Protein AF-A0A4Y2S847-F1 (afdb_monomer_lite)

Sequence (102 aa):
MLSRPTNLNEDVPCDIFAVSVDFQVRKSKDIRQEQLKDDELKKIIDCFENSSKDENFANWTSRGYLMDQGILYRYSPELETEEAQLVVPFQERERESVTTVP

pLDDT: mean 76.22, std 18.33, range [43.75, 95.0]

Radius of gyration: 18.53 Å; chains: 1; bounding box: 53×49×37 Å

Structure (mmCIF, N/CA/C/O backbone):
data_AF-A0A4Y2S847-F1
#
_entry.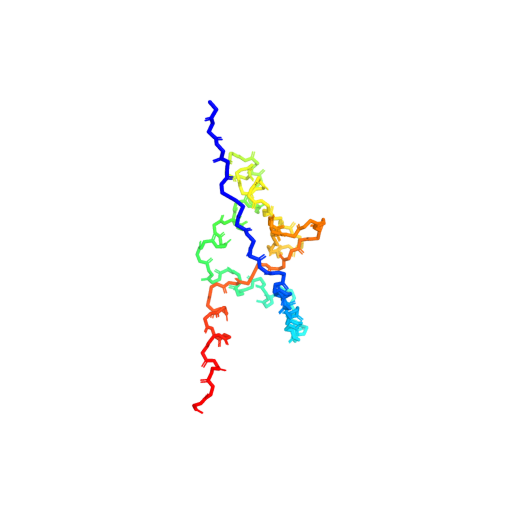id   AF-A0A4Y2S847-F1
#
loop_
_atom_site.group_PDB
_atom_site.id
_atom_site.type_symbol
_atom_site.label_atom_id
_atom_site.label_alt_id
_atom_site.label_comp_id
_atom_site.label_asym_id
_atom_site.label_entity_id
_atom_site.label_seq_id
_atom_site.pdbx_PDB_ins_code
_atom_site.Cartn_x
_atom_site.Cartn_y
_atom_site.Cartn_z
_atom_site.occupancy
_atom_site.B_iso_or_equiv
_atom_site.auth_seq_id
_atom_site.auth_comp_id
_atom_site.auth_asym_id
_atom_site.auth_atom_id
_atom_site.pdbx_PDB_model_num
ATOM 1 N N . MET A 1 1 ? 37.233 -27.943 -10.399 1.00 48.19 1 MET A N 1
ATOM 2 C CA . MET A 1 1 ? 35.930 -28.638 -10.412 1.00 48.19 1 MET A CA 1
ATOM 3 C C . MET A 1 1 ? 35.446 -28.744 -8.981 1.00 48.19 1 MET A C 1
ATOM 5 O O . MET A 1 1 ? 36.141 -29.356 -8.184 1.00 48.19 1 MET A O 1
ATOM 9 N N . LEU A 1 2 ? 34.336 -28.089 -8.641 1.00 47.41 2 LEU A N 1
ATOM 10 C CA . LEU A 1 2 ? 33.723 -28.161 -7.314 1.00 47.41 2 LEU A CA 1
ATOM 11 C C . LEU A 1 2 ? 32.313 -28.723 -7.494 1.00 47.41 2 LEU A C 1
ATOM 13 O O . LEU A 1 2 ? 31.460 -28.092 -8.116 1.00 47.41 2 LEU A O 1
ATOM 17 N N . SER A 1 3 ? 32.124 -29.953 -7.033 1.00 62.56 3 SER A N 1
ATOM 18 C CA . SER A 1 3 ? 30.871 -30.701 -7.095 1.00 62.56 3 SER A CA 1
ATOM 19 C C . SER A 1 3 ? 29.856 -30.096 -6.122 1.00 62.56 3 SER A C 1
ATOM 21 O O . SER A 1 3 ? 30.199 -29.830 -4.970 1.00 62.56 3 SER A O 1
ATOM 23 N N . ARG A 1 4 ? 28.609 -29.886 -6.560 1.00 64.81 4 ARG A N 1
ATOM 24 C CA . ARG A 1 4 ? 27.503 -29.534 -5.654 1.00 64.81 4 ARG A CA 1
ATOM 25 C C . ARG A 1 4 ? 27.079 -30.781 -4.865 1.00 64.81 4 ARG A C 1
ATOM 27 O O . ARG A 1 4 ? 26.987 -31.844 -5.478 1.00 64.81 4 ARG A O 1
ATOM 34 N N . PRO A 1 5 ? 26.798 -30.684 -3.554 1.00 53.41 5 PRO A N 1
ATOM 35 C CA . PRO A 1 5 ? 26.158 -31.775 -2.838 1.00 53.41 5 PRO A CA 1
ATOM 36 C C . PRO A 1 5 ? 24.703 -31.903 -3.302 1.00 53.41 5 PRO A C 1
ATOM 38 O O . PRO A 1 5 ? 23.964 -30.919 -3.347 1.00 53.41 5 PRO A O 1
ATOM 41 N N . THR A 1 6 ? 24.305 -33.123 -3.657 1.00 52.09 6 THR A N 1
ATOM 42 C CA . THR A 1 6 ? 22.912 -33.496 -3.908 1.00 52.09 6 THR A CA 1
ATOM 43 C C . THR A 1 6 ? 22.170 -33.440 -2.579 1.00 52.09 6 THR A C 1
ATOM 45 O O . THR A 1 6 ? 22.241 -34.374 -1.784 1.00 52.09 6 THR A O 1
ATOM 48 N N . ASN A 1 7 ? 21.500 -32.325 -2.297 1.00 47.25 7 ASN A N 1
ATOM 49 C CA . ASN A 1 7 ? 20.525 -32.287 -1.221 1.00 47.25 7 ASN A CA 1
ATOM 50 C C . ASN A 1 7 ? 19.245 -32.938 -1.757 1.00 47.25 7 ASN A C 1
ATOM 52 O O . ASN A 1 7 ? 18.425 -32.306 -2.416 1.00 47.25 7 ASN A O 1
ATOM 56 N N . LEU A 1 8 ? 19.162 -34.250 -1.549 1.00 53.41 8 LEU A N 1
ATOM 57 C CA . LEU A 1 8 ? 17.941 -35.029 -1.663 1.00 53.41 8 LEU A CA 1
ATOM 58 C C . LEU A 1 8 ? 17.072 -34.666 -0.450 1.00 53.41 8 LEU A C 1
ATOM 60 O O . LEU A 1 8 ? 17.019 -35.419 0.515 1.00 53.41 8 LEU A O 1
ATOM 64 N N . ASN A 1 9 ? 16.486 -33.470 -0.451 1.00 56.03 9 ASN A N 1
ATOM 65 C CA . ASN A 1 9 ? 15.367 -33.205 0.437 1.00 56.03 9 ASN A CA 1
ATOM 66 C C . ASN A 1 9 ? 14.137 -33.758 -0.262 1.00 56.03 9 ASN A C 1
ATOM 68 O O . ASN A 1 9 ? 13.766 -33.336 -1.356 1.00 56.03 9 ASN A O 1
ATOM 72 N N . GLU A 1 10 ? 13.618 -34.798 0.367 1.00 50.12 10 GLU A N 1
ATOM 73 C CA . GLU A 1 10 ? 12.389 -35.486 0.048 1.00 50.12 10 GLU A CA 1
ATOM 74 C C . GLU A 1 10 ? 11.294 -34.456 -0.232 1.00 50.12 10 GLU A C 1
ATOM 76 O O . GLU A 1 10 ? 11.178 -33.448 0.468 1.00 50.12 10 GLU A O 1
ATOM 81 N N . ASP A 1 11 ? 10.549 -34.717 -1.303 1.00 55.12 11 ASP A N 1
ATOM 82 C CA . ASP A 1 11 ? 9.354 -34.005 -1.734 1.00 55.12 11 ASP A CA 1
ATOM 83 C C . ASP A 1 11 ? 8.317 -34.116 -0.606 1.00 55.12 11 ASP A C 1
ATOM 85 O O . ASP A 1 11 ? 7.462 -34.998 -0.587 1.00 55.12 11 ASP A O 1
ATOM 89 N N . VAL A 1 12 ? 8.477 -33.298 0.433 1.00 52.66 12 VAL A N 1
ATOM 90 C CA . VAL A 1 12 ? 7.401 -33.014 1.364 1.00 52.66 12 VAL A CA 1
ATOM 91 C C . VAL A 1 12 ? 6.501 -32.082 0.572 1.00 52.66 12 VAL A C 1
ATOM 93 O O . VAL A 1 12 ? 6.928 -30.956 0.291 1.00 52.66 12 VAL A O 1
ATOM 96 N N . PRO A 1 13 ? 5.286 -32.503 0.181 1.00 51.41 13 PRO A N 1
ATOM 97 C CA . PRO A 1 13 ? 4.305 -31.539 -0.249 1.00 51.41 13 PRO A CA 1
ATOM 98 C C . PRO A 1 13 ? 4.070 -30.676 0.986 1.00 51.41 13 PRO A C 1
ATOM 100 O O . PRO A 1 13 ? 3.415 -31.080 1.947 1.00 51.41 13 PRO A O 1
ATOM 103 N N . CYS A 1 14 ? 4.687 -29.498 1.013 1.00 48.84 14 CYS A N 1
ATOM 104 C CA . CYS A 1 14 ? 4.148 -28.411 1.794 1.00 48.84 14 CYS A CA 1
ATOM 105 C C . CYS A 1 14 ? 2.780 -28.177 1.169 1.00 48.84 14 CYS A C 1
ATOM 107 O O . CYS A 1 14 ? 2.661 -27.429 0.199 1.00 48.84 14 CYS A O 1
ATOM 109 N N . ASP A 1 15 ? 1.768 -28.875 1.687 1.00 51.81 15 ASP A N 1
ATOM 110 C CA . ASP A 1 15 ? 0.381 -28.473 1.581 1.00 51.81 15 ASP A CA 1
ATOM 111 C C . ASP A 1 15 ? 0.335 -27.095 2.235 1.00 51.81 15 ASP A C 1
ATOM 113 O O . ASP A 1 15 ? 0.066 -26.928 3.426 1.00 51.81 15 ASP A O 1
ATOM 117 N N . ILE 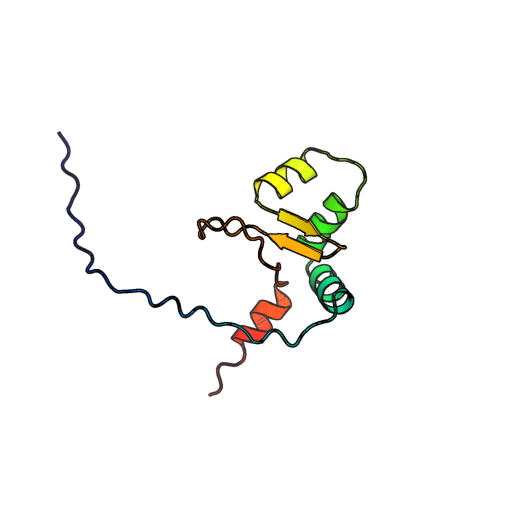A 1 16 ? 0.704 -26.082 1.450 1.00 59.00 16 ILE A N 1
ATOM 118 C CA . ILE A 1 16 ? 0.344 -24.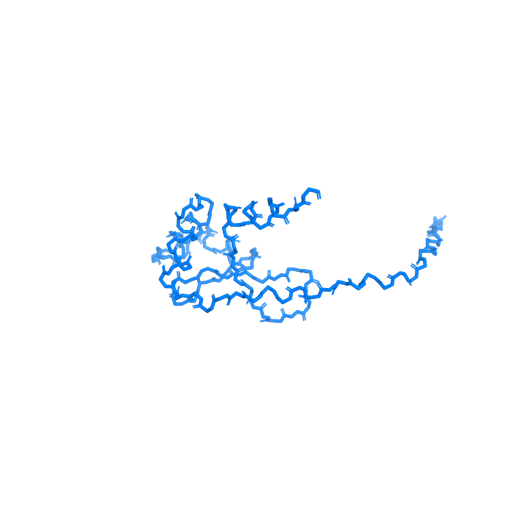704 1.693 1.00 59.00 16 ILE A CA 1
ATOM 119 C C . ILE A 1 16 ? -1.165 -24.753 1.548 1.00 59.00 16 ILE A C 1
ATOM 121 O O . ILE A 1 16 ? -1.715 -24.603 0.458 1.00 59.00 16 ILE A O 1
ATOM 125 N N . PHE A 1 17 ? -1.835 -25.081 2.651 1.00 45.31 17 PHE A N 1
ATOM 126 C CA . PHE A 1 17 ? -3.258 -24.900 2.769 1.00 45.31 17 PHE A CA 1
ATOM 127 C C . PHE A 1 17 ? -3.470 -23.437 2.420 1.00 45.31 17 PHE A C 1
ATOM 129 O O . PHE A 1 17 ? -3.060 -22.548 3.168 1.00 45.31 17 PHE A O 1
ATOM 136 N N . ALA A 1 18 ? -4.036 -23.190 1.241 1.00 51.16 18 ALA A N 1
ATOM 137 C CA . ALA A 1 18 ? -4.601 -21.906 0.907 1.00 51.16 18 ALA A CA 1
ATOM 138 C C . ALA A 1 18 ? -5.737 -21.707 1.909 1.00 51.16 18 ALA A C 1
ATOM 140 O O . ALA A 1 18 ? -6.880 -22.105 1.672 1.00 51.16 18 ALA A O 1
ATOM 141 N N . VAL A 1 19 ? -5.385 -21.193 3.091 1.00 43.75 19 VAL A N 1
ATOM 142 C CA . VAL A 1 19 ? -6.330 -20.770 4.107 1.00 43.75 19 VAL A CA 1
ATOM 143 C C . VAL A 1 19 ? -7.069 -19.627 3.446 1.00 43.75 19 VAL A C 1
ATOM 145 O O . VAL A 1 19 ? -6.606 -18.491 3.390 1.00 43.75 19 VAL A O 1
ATOM 148 N N . SER A 1 20 ? -8.199 -19.984 2.851 1.00 49.53 20 SER A N 1
ATOM 149 C CA . SER A 1 20 ? -9.184 -19.043 2.367 1.00 49.53 20 SER A CA 1
ATOM 150 C C . SER A 1 20 ? -9.769 -18.452 3.634 1.00 49.53 20 SER A C 1
ATOM 152 O O . SER A 1 20 ? -10.714 -18.994 4.202 1.00 49.53 20 SER A O 1
ATOM 154 N N . VAL A 1 21 ? -9.110 -17.426 4.173 1.00 49.31 21 VAL A N 1
ATOM 155 C CA . VAL A 1 21 ? -9.695 -16.634 5.244 1.00 49.31 21 VAL A CA 1
ATOM 156 C C . VAL A 1 21 ? -10.975 -16.097 4.632 1.00 49.31 21 VAL A C 1
ATOM 158 O O . VAL A 1 21 ? -10.916 -15.345 3.658 1.00 49.31 21 VAL A O 1
ATOM 161 N N . ASP A 1 22 ? -12.117 -16.562 5.142 1.00 44.81 22 ASP A N 1
ATOM 162 C CA . ASP A 1 22 ? -13.430 -15.999 4.855 1.00 44.81 22 ASP A CA 1
ATOM 163 C C . ASP A 1 22 ? -13.374 -14.548 5.328 1.00 44.81 22 ASP A C 1
ATOM 165 O O . ASP A 1 22 ? -13.701 -14.194 6.464 1.00 44.81 22 ASP A O 1
ATOM 169 N N . PHE A 1 23 ? -12.839 -13.694 4.462 1.00 51.38 23 PHE A N 1
ATOM 170 C CA . PHE A 1 23 ? -12.809 -12.272 4.654 1.00 51.38 23 PHE A CA 1
ATOM 171 C C . PHE A 1 23 ? -14.275 -11.891 4.548 1.00 51.38 23 PHE A C 1
ATOM 173 O O . PHE A 1 23 ? -14.799 -11.749 3.442 1.00 51.38 23 PHE A O 1
ATOM 180 N N . GLN A 1 24 ? -14.966 -11.824 5.699 1.00 51.09 24 GLN A N 1
ATOM 181 C CA . GLN A 1 24 ? -16.289 -11.207 5.805 1.00 51.09 24 GLN A CA 1
ATOM 182 C C . GLN A 1 24 ? -16.264 -10.030 4.854 1.00 51.09 24 GLN A C 1
ATOM 184 O O . GLN A 1 24 ? -15.361 -9.221 5.015 1.00 51.09 24 GLN A O 1
ATOM 189 N N . VAL A 1 25 ? -17.139 -9.995 3.844 1.00 57.72 25 VAL A N 1
ATOM 190 C CA . VAL A 1 25 ? -17.084 -9.025 2.739 1.00 57.72 25 VAL A CA 1
ATOM 191 C C . VAL A 1 25 ? -16.998 -7.613 3.322 1.00 57.72 25 VAL A C 1
ATOM 193 O O . VAL A 1 25 ? -18.011 -6.980 3.629 1.00 57.72 25 VAL A O 1
ATOM 196 N N . ARG A 1 26 ? -15.771 -7.148 3.578 1.00 67.94 26 ARG A N 1
ATOM 197 C CA . ARG A 1 26 ? -15.525 -5.900 4.284 1.00 67.94 26 ARG A CA 1
ATOM 198 C C . ARG A 1 26 ? -15.744 -4.823 3.260 1.00 67.94 26 ARG A C 1
ATOM 200 O O . ARG A 1 26 ? -15.311 -4.934 2.112 1.00 67.94 26 ARG A O 1
ATOM 207 N N . LYS A 1 27 ? -16.458 -3.776 3.655 1.00 79.12 27 LYS A N 1
ATOM 208 C CA . LYS A 1 27 ? -16.688 -2.669 2.736 1.00 79.12 27 LYS A CA 1
ATOM 209 C C . LYS A 1 27 ? -15.333 -2.043 2.428 1.00 79.12 27 LYS A C 1
ATOM 211 O O . LYS A 1 27 ? -14.493 -1.908 3.315 1.00 79.12 27 LYS A O 1
ATOM 216 N N . SER A 1 28 ? -15.142 -1.609 1.188 1.00 80.06 28 SER A N 1
ATOM 217 C CA . SER A 1 28 ? -13.908 -0.951 0.736 1.00 80.06 28 SER A CA 1
ATOM 218 C C . SER A 1 28 ? -13.465 0.195 1.652 1.00 80.06 28 SER A C 1
ATOM 220 O O . SER A 1 28 ? -12.278 0.371 1.913 1.00 80.06 28 SER A O 1
ATOM 222 N N . LYS A 1 29 ? -14.433 0.934 2.208 1.00 84.38 29 LYS A N 1
ATOM 223 C CA . LYS A 1 29 ? -14.197 1.998 3.192 1.00 84.38 29 LYS A CA 1
ATOM 224 C C . LYS A 1 29 ? -13.577 1.495 4.495 1.00 84.38 29 LYS A C 1
ATOM 226 O O . LYS A 1 29 ? -12.709 2.174 5.031 1.00 84.38 29 LYS A O 1
ATOM 231 N N . ASP A 1 30 ? -14.005 0.335 4.981 1.00 87.50 30 ASP A N 1
ATOM 232 C CA . ASP A 1 30 ? -13.501 -0.241 6.227 1.00 87.50 30 ASP A CA 1
ATOM 233 C C . ASP A 1 30 ? -12.057 -0.715 6.014 1.00 87.50 30 ASP A C 1
ATOM 235 O O . ASP A 1 30 ? -11.171 -0.353 6.778 1.00 87.50 30 ASP A O 1
ATOM 239 N N . ILE A 1 31 ? -11.791 -1.410 4.900 1.00 88.56 31 ILE A N 1
ATOM 240 C CA . ILE A 1 31 ? -10.437 -1.833 4.498 1.00 88.56 31 ILE A CA 1
ATOM 241 C C . ILE A 1 31 ? -9.496 -0.627 4.414 1.00 88.56 31 ILE A C 1
ATOM 243 O O . ILE A 1 31 ? -8.409 -0.634 4.987 1.00 88.56 31 ILE A O 1
ATOM 247 N N . ARG A 1 32 ? -9.937 0.439 3.740 1.00 92.12 32 ARG A N 1
ATOM 248 C CA . ARG A 1 32 ? -9.179 1.685 3.619 1.00 92.12 32 ARG A CA 1
ATOM 249 C C . ARG A 1 32 ? -8.845 2.288 4.983 1.00 92.12 32 ARG A C 1
ATOM 251 O O . ARG A 1 32 ? -7.712 2.702 5.208 1.00 92.12 32 ARG A O 1
ATOM 258 N N . GLN A 1 33 ? -9.820 2.362 5.885 1.00 91.81 33 GLN A N 1
ATOM 259 C CA . GLN A 1 33 ? -9.597 2.911 7.221 1.00 91.81 33 GLN A CA 1
ATOM 260 C C . GLN A 1 33 ? -8.590 2.087 8.018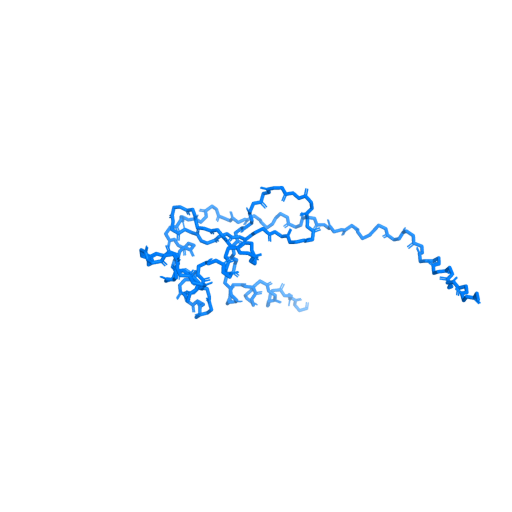 1.00 91.81 33 GLN A C 1
ATOM 262 O O . GLN A 1 33 ? -7.752 2.673 8.694 1.00 91.81 33 GLN A O 1
ATOM 267 N N . GLU A 1 34 ? -8.645 0.761 7.921 1.00 90.56 34 GLU A N 1
ATOM 268 C CA . GLU A 1 34 ? -7.697 -0.121 8.602 1.00 90.56 34 GLU A CA 1
ATOM 269 C C . GLU A 1 34 ? -6.281 0.021 8.023 1.00 90.56 34 GLU A C 1
ATOM 271 O O . GLU A 1 34 ? -5.330 0.178 8.785 1.00 90.56 34 GLU A O 1
ATOM 276 N N . GLN A 1 35 ? -6.127 0.092 6.694 1.00 93.06 35 GLN A N 1
ATOM 277 C CA . GLN A 1 35 ? -4.823 0.340 6.059 1.00 93.06 35 GLN A CA 1
ATOM 278 C C . GLN A 1 35 ? -4.204 1.678 6.486 1.00 93.06 35 GLN A C 1
ATOM 280 O O . GLN A 1 35 ? -2.996 1.768 6.668 1.00 93.06 35 GLN A O 1
ATOM 285 N N . LEU A 1 36 ? -5.023 2.712 6.694 1.00 93.94 36 LEU A N 1
ATOM 286 C CA . LEU A 1 36 ? -4.555 4.026 7.147 1.00 93.94 36 LEU A CA 1
ATOM 287 C C . LEU A 1 36 ? -4.104 4.062 8.616 1.00 93.94 36 LEU A C 1
ATOM 289 O O . LEU A 1 36 ? -3.491 5.051 9.022 1.00 93.94 36 LEU A O 1
ATOM 293 N N . LYS A 1 37 ? -4.408 3.032 9.418 1.00 92.12 37 LYS A N 1
ATOM 294 C CA . LYS A 1 37 ? -3.893 2.910 10.793 1.00 92.12 37 LYS A CA 1
ATOM 295 C C . LYS A 1 37 ? -2.455 2.406 10.830 1.00 92.12 37 LYS A C 1
ATOM 297 O O . LYS A 1 37 ? -1.789 2.574 11.847 1.00 92.12 37 LYS A O 1
ATOM 302 N N . ASP A 1 38 ? -1.995 1.747 9.773 1.00 93.38 38 ASP A N 1
ATOM 303 C CA . ASP A 1 38 ? -0.616 1.298 9.636 1.00 93.38 38 ASP A CA 1
ATOM 304 C C . ASP A 1 38 ? 0.224 2.437 9.039 1.00 93.38 38 ASP A C 1
ATOM 306 O O . ASP A 1 38 ? -0.003 2.875 7.910 1.00 93.38 38 ASP A O 1
ATOM 310 N N . ASP A 1 39 ? 1.184 2.949 9.815 1.00 93.69 39 ASP A N 1
ATOM 311 C CA . ASP A 1 39 ? 2.010 4.093 9.419 1.00 93.69 39 ASP A CA 1
ATOM 312 C C . ASP A 1 39 ? 2.882 3.812 8.187 1.00 93.69 39 ASP A C 1
ATOM 314 O O . ASP A 1 39 ? 3.232 4.746 7.459 1.00 93.69 39 ASP A O 1
ATOM 318 N N . GLU A 1 40 ? 3.270 2.558 7.941 1.00 93.25 40 GLU A N 1
ATOM 319 C CA . GLU A 1 40 ? 4.017 2.198 6.735 1.00 93.25 40 GLU A CA 1
ATOM 320 C C . GLU A 1 40 ? 3.088 2.199 5.523 1.00 93.25 40 GLU A C 1
ATOM 322 O O . GLU A 1 40 ? 3.384 2.859 4.523 1.00 93.25 40 GLU A O 1
ATOM 327 N N . LEU A 1 41 ? 1.929 1.544 5.631 1.00 94.56 41 LEU A N 1
ATOM 328 C CA . LEU A 1 41 ? 0.959 1.503 4.535 1.00 94.56 41 LEU A CA 1
ATOM 329 C C . LEU A 1 41 ? 0.422 2.890 4.205 1.00 94.56 41 LEU A C 1
ATOM 331 O O . LEU A 1 41 ? 0.293 3.230 3.031 1.00 94.56 41 LEU A O 1
ATOM 335 N N . LYS A 1 42 ? 0.181 3.721 5.221 1.00 94.94 42 LYS A N 1
ATOM 336 C CA . LYS A 1 42 ? -0.225 5.114 5.051 1.00 94.94 42 LYS A CA 1
ATOM 337 C C . LYS A 1 42 ? 0.784 5.909 4.223 1.00 94.94 42 LYS A C 1
ATOM 339 O O . LYS A 1 42 ? 0.376 6.626 3.320 1.00 94.94 42 LYS A O 1
ATOM 344 N N . LYS A 1 43 ? 2.092 5.749 4.453 1.00 94.56 43 LYS A N 1
ATOM 345 C CA . LYS A 1 43 ? 3.126 6.431 3.647 1.00 94.56 43 LYS A CA 1
ATOM 346 C C . LYS A 1 43 ? 3.091 6.006 2.183 1.00 94.56 43 LYS A C 1
ATOM 348 O O . LYS A 1 43 ? 3.262 6.842 1.299 1.00 94.56 43 LYS A O 1
ATOM 353 N N . ILE A 1 44 ? 2.886 4.713 1.929 1.00 95.00 44 ILE A N 1
ATOM 354 C CA . ILE A 1 44 ? 2.756 4.183 0.567 1.00 95.00 44 ILE A CA 1
ATOM 355 C C . ILE A 1 44 ? 1.518 4.798 -0.081 1.00 95.00 44 ILE A C 1
ATOM 357 O O . ILE A 1 44 ? 1.585 5.361 -1.167 1.00 95.00 44 ILE A O 1
ATOM 361 N N . ILE A 1 45 ? 0.399 4.754 0.629 1.00 94.88 45 ILE A N 1
ATOM 362 C CA . ILE A 1 45 ? -0.872 5.315 0.206 1.00 94.88 45 ILE A CA 1
ATOM 363 C C . ILE A 1 45 ? -0.762 6.802 -0.152 1.00 94.88 45 ILE A C 1
ATOM 365 O O . ILE A 1 45 ? -1.169 7.188 -1.245 1.00 94.88 45 ILE A O 1
ATOM 369 N N . ASP A 1 46 ? -0.192 7.611 0.741 1.00 94.44 46 ASP A N 1
ATOM 370 C CA . ASP A 1 46 ? -0.035 9.053 0.549 1.00 94.44 46 ASP A CA 1
ATOM 371 C C . ASP A 1 46 ? 0.843 9.330 -0.687 1.00 94.44 46 ASP A C 1
ATOM 373 O O . ASP A 1 46 ? 0.612 10.288 -1.422 1.00 94.44 46 ASP A O 1
ATOM 377 N N . CYS A 1 47 ? 1.823 8.459 -0.963 1.00 94.56 47 CYS A N 1
ATOM 378 C CA . CYS A 1 47 ? 2.655 8.519 -2.163 1.00 94.56 47 CYS A CA 1
ATOM 379 C C . CYS A 1 47 ? 1.867 8.215 -3.451 1.00 94.56 47 CYS A C 1
ATOM 381 O O . CYS A 1 47 ? 2.062 8.908 -4.446 1.00 94.56 47 CYS A O 1
ATOM 383 N N . PHE A 1 48 ? 0.956 7.236 -3.440 1.00 92.88 48 PHE A N 1
ATOM 384 C CA . PHE A 1 48 ? 0.099 6.918 -4.594 1.00 92.88 48 PHE A CA 1
ATOM 385 C C . PHE A 1 48 ? -1.001 7.964 -4.843 1.00 92.88 48 PHE A C 1
ATOM 387 O O . PHE A 1 48 ? -1.370 8.191 -5.995 1.00 92.88 48 PHE A O 1
ATOM 394 N N . GLU A 1 49 ? -1.534 8.594 -3.792 1.00 92.25 49 GLU A N 1
ATOM 395 C CA . GLU A 1 49 ? -2.545 9.657 -3.910 1.00 92.25 49 GLU A CA 1
ATOM 396 C C . GLU A 1 49 ? -1.933 11.014 -4.281 1.00 92.25 49 GLU A C 1
ATOM 398 O O . GLU A 1 49 ? -2.619 11.886 -4.825 1.00 92.25 49 GLU A O 1
ATOM 403 N N . ASN A 1 50 ? -0.637 11.202 -4.027 1.00 90.06 50 ASN A N 1
ATOM 404 C CA . ASN A 1 50 ? 0.068 12.378 -4.498 1.00 90.06 50 ASN A CA 1
ATOM 405 C C . ASN A 1 50 ? 0.174 12.354 -6.032 1.00 90.06 50 ASN A C 1
ATOM 407 O O . ASN A 1 50 ? 0.589 11.381 -6.653 1.00 90.06 50 ASN A O 1
ATOM 411 N N . SER A 1 51 ? -0.166 13.476 -6.664 1.00 81.94 51 SER A N 1
ATOM 412 C CA . SER A 1 51 ? -0.063 13.651 -8.118 1.00 81.94 51 SER A CA 1
ATOM 413 C C . SER A 1 51 ? 1.367 13.521 -8.671 1.00 81.94 51 SER A C 1
ATOM 415 O O . SER A 1 51 ? 1.548 13.335 -9.877 1.00 81.94 51 SER A O 1
ATOM 417 N N . SER A 1 52 ? 2.391 13.619 -7.816 1.00 83.56 52 SER A N 1
ATOM 418 C CA . SER A 1 52 ? 3.788 13.458 -8.209 1.00 83.56 52 SER A CA 1
ATOM 419 C C . SER A 1 52 ? 4.175 11.982 -8.324 1.00 83.56 52 SER A C 1
ATOM 421 O O . SER A 1 52 ? 4.328 11.293 -7.320 1.00 83.56 52 SER A O 1
ATOM 423 N N . LYS A 1 53 ? 4.427 11.516 -9.550 1.00 85.50 53 LYS A N 1
ATOM 424 C CA . LYS A 1 53 ? 5.055 10.211 -9.819 1.00 85.50 53 LYS A CA 1
ATOM 425 C C . LYS A 1 53 ? 6.571 10.302 -9.642 1.00 85.50 53 LYS A C 1
ATOM 427 O O . LYS A 1 53 ? 7.320 10.273 -10.617 1.00 85.50 53 LYS A O 1
ATOM 432 N N . ASP A 1 54 ? 6.996 10.529 -8.408 1.00 90.31 54 ASP A N 1
ATOM 433 C CA . ASP A 1 54 ? 8.399 10.687 -8.037 1.00 90.31 54 ASP A CA 1
ATOM 434 C C . ASP A 1 54 ? 9.126 9.332 -7.900 1.00 90.31 54 ASP A C 1
ATOM 436 O O . ASP A 1 54 ? 8.590 8.262 -8.204 1.00 90.31 54 ASP A O 1
ATOM 440 N N . GLU A 1 55 ? 10.382 9.369 -7.454 1.00 92.75 55 GLU A N 1
ATOM 441 C CA . GLU A 1 55 ? 11.183 8.161 -7.229 1.00 92.75 55 GLU A CA 1
ATOM 442 C C . GLU A 1 55 ? 10.546 7.224 -6.192 1.00 92.75 55 GLU A C 1
ATOM 444 O O . GLU A 1 55 ? 10.635 6.004 -6.335 1.00 92.75 55 GLU A O 1
ATOM 449 N N . ASN A 1 56 ? 9.847 7.765 -5.187 1.00 92.12 56 ASN A N 1
ATOM 450 C CA . ASN A 1 56 ? 9.156 6.951 -4.191 1.00 92.12 56 ASN A CA 1
ATOM 451 C C . ASN A 1 56 ? 8.021 6.157 -4.837 1.00 92.12 56 ASN A C 1
ATOM 453 O O . ASN A 1 56 ? 7.911 4.955 -4.596 1.00 92.12 56 ASN A O 1
ATOM 457 N N . PHE A 1 57 ? 7.235 6.790 -5.713 1.00 92.25 57 PHE A N 1
ATOM 458 C CA . PHE A 1 57 ? 6.187 6.109 -6.470 1.00 92.25 57 PHE A CA 1
ATOM 459 C C . PHE A 1 57 ? 6.764 4.954 -7.300 1.00 92.25 57 PHE A C 1
ATOM 461 O O . PHE A 1 57 ? 6.256 3.828 -7.259 1.00 92.25 57 PHE A O 1
ATOM 468 N N . ALA A 1 58 ? 7.862 5.208 -8.021 1.00 93.62 58 ALA A N 1
ATOM 469 C CA . ALA A 1 58 ? 8.536 4.186 -8.820 1.00 93.62 58 ALA A CA 1
ATOM 470 C C . ALA A 1 58 ? 9.094 3.045 -7.949 1.00 93.62 58 ALA A C 1
ATOM 472 O O . ALA A 1 58 ? 8.960 1.873 -8.308 1.00 93.62 58 ALA A O 1
ATOM 473 N N . ASN A 1 59 ? 9.670 3.366 -6.789 1.00 94.62 59 ASN A N 1
ATOM 474 C CA . ASN A 1 59 ? 10.205 2.396 -5.834 1.00 94.62 59 ASN A CA 1
ATOM 475 C C . ASN A 1 59 ? 9.097 1.494 -5.269 1.00 94.62 59 ASN A C 1
ATOM 477 O O . ASN A 1 59 ? 9.215 0.270 -5.327 1.00 94.62 59 ASN A O 1
ATOM 481 N N . TRP A 1 60 ? 7.985 2.068 -4.798 1.00 94.81 60 TRP A N 1
ATOM 482 C CA . TRP A 1 60 ? 6.856 1.288 -4.281 1.00 94.81 60 TRP A CA 1
ATOM 483 C C . TRP A 1 60 ? 6.207 0.421 -5.359 1.00 94.81 60 TRP A C 1
ATOM 485 O O . TRP A 1 60 ? 5.954 -0.760 -5.117 1.00 94.81 60 TRP A O 1
ATOM 495 N N . THR A 1 61 ? 6.034 0.951 -6.569 1.00 93.06 61 THR A N 1
ATOM 496 C CA . THR A 1 61 ? 5.525 0.169 -7.708 1.00 93.06 61 THR A CA 1
ATOM 497 C C . THR A 1 61 ? 6.461 -0.996 -8.048 1.00 93.06 61 THR A C 1
ATOM 499 O O . THR A 1 61 ? 6.007 -2.120 -8.237 1.00 93.06 61 THR A O 1
ATOM 502 N N . SER A 1 62 ? 7.781 -0.774 -8.041 1.00 92.50 62 SER A N 1
ATOM 503 C CA . SER A 1 62 ? 8.783 -1.825 -8.301 1.00 92.50 62 SER A CA 1
ATOM 504 C C . SER A 1 62 ? 8.809 -2.911 -7.220 1.00 92.50 62 SER A C 1
ATOM 506 O O . SER A 1 62 ? 9.185 -4.048 -7.490 1.00 92.50 62 SER A O 1
ATOM 508 N N . ARG A 1 63 ? 8.381 -2.587 -5.993 1.00 92.56 63 ARG A N 1
ATOM 509 C CA . ARG A 1 63 ? 8.174 -3.554 -4.897 1.00 92.56 63 ARG A CA 1
ATOM 510 C C . ARG A 1 63 ? 6.852 -4.326 -5.007 1.00 92.56 63 ARG A C 1
ATOM 512 O O . ARG A 1 63 ? 6.547 -5.131 -4.122 1.00 92.56 63 ARG A O 1
ATOM 519 N N . GLY A 1 64 ? 6.085 -4.073 -6.067 1.00 93.44 64 GLY A N 1
ATOM 520 C CA . GLY A 1 64 ? 4.837 -4.752 -6.390 1.00 93.44 64 GLY A CA 1
ATOM 521 C C . GLY A 1 64 ? 3.589 -4.104 -5.798 1.00 93.44 64 GLY A C 1
ATOM 522 O O . GLY A 1 64 ? 2.544 -4.744 -5.825 1.00 93.44 64 GLY A O 1
ATOM 523 N N . TYR A 1 65 ? 3.662 -2.889 -5.244 1.00 94.50 65 TYR A N 1
ATOM 524 C CA . TYR A 1 65 ? 2.475 -2.208 -4.720 1.00 94.50 65 TYR A CA 1
ATOM 525 C C . TYR A 1 65 ? 1.633 -1.588 -5.838 1.00 94.50 65 TYR A C 1
ATOM 527 O O . TYR A 1 65 ? 2.159 -1.024 -6.797 1.00 94.50 65 TYR A O 1
ATOM 535 N N . LEU A 1 66 ? 0.315 -1.664 -5.673 1.00 93.88 66 LEU A N 1
ATOM 536 C CA . LEU A 1 66 ? -0.693 -1.132 -6.584 1.00 93.88 66 LEU A CA 1
ATOM 537 C C . LEU A 1 66 ? -1.808 -0.475 -5.769 1.00 93.88 66 LEU A C 1
ATOM 539 O O . LEU A 1 66 ? -2.179 -0.973 -4.709 1.00 93.88 66 LEU A O 1
ATOM 543 N N . MET A 1 67 ? -2.390 0.602 -6.292 1.00 93.19 67 MET A N 1
ATOM 544 C CA . MET A 1 67 ? -3.601 1.198 -5.737 1.00 93.19 67 MET A CA 1
ATOM 545 C C . MET A 1 67 ? -4.776 1.009 -6.695 1.00 93.19 67 MET A C 1
ATOM 547 O O . MET A 1 67 ? -4.690 1.409 -7.854 1.00 93.19 67 MET A O 1
ATOM 551 N N . ASP A 1 68 ? -5.877 0.447 -6.197 1.00 91.62 68 ASP A N 1
ATOM 552 C CA . ASP A 1 68 ? -7.138 0.327 -6.930 1.00 91.62 68 ASP A CA 1
ATOM 553 C C . ASP A 1 68 ? -8.301 0.819 -6.063 1.00 91.62 68 ASP A C 1
ATOM 555 O O . ASP A 1 68 ? -8.457 0.413 -4.912 1.00 91.62 68 ASP A O 1
ATOM 559 N N . GLN A 1 69 ? -9.086 1.761 -6.593 1.00 89.75 69 GLN A N 1
ATOM 560 C CA . GLN A 1 69 ? -10.233 2.383 -5.908 1.00 89.75 69 GLN A CA 1
ATOM 561 C C . GLN A 1 69 ? -9.945 2.876 -4.469 1.00 89.75 69 GLN A C 1
ATOM 563 O O . GLN A 1 69 ? -10.824 2.873 -3.605 1.00 89.75 69 GLN A O 1
ATOM 568 N N . GLY A 1 70 ? -8.711 3.319 -4.208 1.00 90.19 70 GLY A N 1
ATOM 569 C CA . GLY A 1 70 ? -8.255 3.798 -2.897 1.00 90.19 70 GLY A CA 1
ATOM 570 C C . GLY A 1 70 ? -7.790 2.700 -1.933 1.00 90.19 70 GLY A C 1
ATOM 571 O O . GLY A 1 70 ? -7.341 3.015 -0.833 1.00 90.19 70 GLY A O 1
ATOM 572 N N . ILE A 1 71 ? -7.855 1.429 -2.327 1.00 93.19 71 ILE A N 1
ATOM 573 C CA . ILE A 1 71 ? -7.332 0.292 -1.566 1.00 93.19 71 ILE A CA 1
ATOM 574 C C . ILE A 1 71 ? -5.934 -0.059 -2.080 1.00 93.19 71 ILE A C 1
ATOM 576 O O . ILE A 1 71 ? -5.678 -0.047 -3.287 1.00 93.19 71 ILE A O 1
ATOM 580 N N . LEU A 1 72 ? -5.027 -0.370 -1.153 1.00 94.81 72 LEU A N 1
ATOM 581 C CA . LEU A 1 72 ? -3.674 -0.813 -1.468 1.00 94.81 72 LEU A CA 1
ATOM 582 C C . LEU A 1 72 ? -3.615 -2.340 -1.632 1.00 94.81 72 LEU A C 1
ATOM 584 O O . LEU A 1 72 ? -4.046 -3.091 -0.752 1.00 94.81 72 LEU A O 1
ATOM 588 N N . TYR A 1 73 ? -3.012 -2.777 -2.731 1.00 93.75 73 TYR A N 1
ATOM 589 C CA . TYR A 1 73 ? -2.739 -4.169 -3.073 1.00 93.75 73 TYR A CA 1
ATOM 590 C C . TYR A 1 73 ? -1.238 -4.379 -3.296 1.00 93.75 73 TYR A C 1
ATOM 592 O O . TYR A 1 73 ? -0.482 -3.421 -3.492 1.00 93.75 73 TYR A O 1
ATOM 600 N N . ARG A 1 74 ? -0.798 -5.638 -3.266 1.00 93.56 74 ARG A N 1
ATOM 601 C CA . ARG A 1 74 ? 0.583 -6.025 -3.549 1.00 93.56 74 ARG A CA 1
ATOM 602 C C . ARG A 1 74 ? 0.649 -7.342 -4.317 1.00 93.56 74 ARG A C 1
ATOM 604 O O . ARG A 1 74 ? -0.020 -8.304 -3.954 1.00 93.56 74 ARG A O 1
ATOM 611 N N . TYR A 1 75 ? 1.495 -7.396 -5.339 1.00 90.69 75 TYR A N 1
ATOM 612 C CA . TYR A 1 75 ? 1.859 -8.648 -6.000 1.00 90.69 75 TYR A CA 1
ATOM 613 C C . TYR A 1 75 ? 2.774 -9.485 -5.104 1.00 90.69 75 TYR A C 1
ATOM 615 O O . TYR A 1 75 ? 3.768 -8.984 -4.566 1.00 90.69 75 TYR A O 1
ATOM 623 N N . SER A 1 76 ? 2.445 -10.763 -4.954 1.00 84.12 76 SER A N 1
ATOM 624 C CA . SER A 1 76 ? 3.254 -11.699 -4.177 1.00 84.12 76 SER A CA 1
ATOM 625 C C . SER A 1 76 ? 4.442 -12.168 -5.018 1.00 84.12 76 SER A C 1
ATOM 627 O O . SER A 1 76 ? 4.226 -12.805 -6.042 1.00 84.12 76 SER A O 1
ATOM 629 N N . PRO A 1 77 ? 5.698 -11.901 -4.610 1.00 77.69 77 PRO A N 1
ATOM 630 C CA . PRO A 1 77 ? 6.874 -12.330 -5.375 1.00 77.69 77 PRO A CA 1
ATOM 631 C C . PRO A 1 77 ? 7.063 -13.855 -5.370 1.00 77.69 77 PRO A C 1
ATOM 633 O O . PRO A 1 77 ? 7.831 -14.385 -6.163 1.00 77.69 77 PRO A O 1
ATOM 636 N N . GLU A 1 78 ? 6.391 -14.541 -4.447 1.00 77.19 78 GLU A N 1
ATOM 637 C CA . GLU A 1 78 ? 6.441 -15.992 -4.249 1.00 77.19 78 GLU A CA 1
ATOM 638 C C . GLU A 1 78 ? 5.428 -16.745 -5.116 1.00 77.19 78 GLU A C 1
ATOM 640 O O . GLU A 1 78 ? 5.544 -17.956 -5.279 1.00 77.19 78 GLU A O 1
ATOM 645 N N . LEU A 1 79 ? 4.436 -16.043 -5.667 1.00 71.88 79 LEU A N 1
ATOM 646 C CA . LEU A 1 79 ? 3.415 -16.633 -6.518 1.00 71.88 79 LEU A CA 1
ATOM 647 C C . LEU A 1 79 ? 3.671 -16.175 -7.952 1.00 71.88 79 LEU A C 1
ATOM 649 O O . LEU A 1 79 ? 3.685 -14.978 -8.226 1.00 71.88 79 LEU A O 1
ATOM 653 N N . GLU A 1 80 ? 3.820 -17.114 -8.888 1.00 65.62 80 GLU A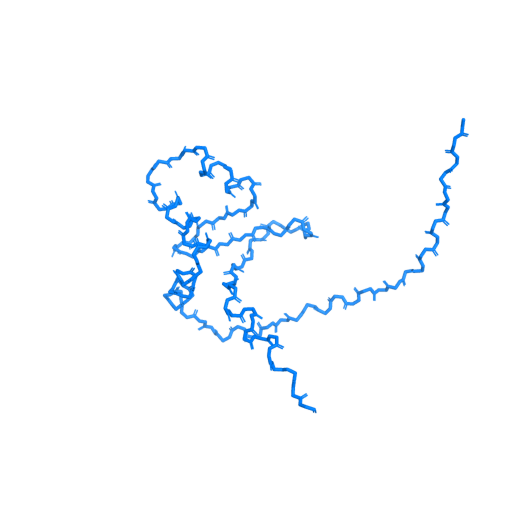 N 1
ATOM 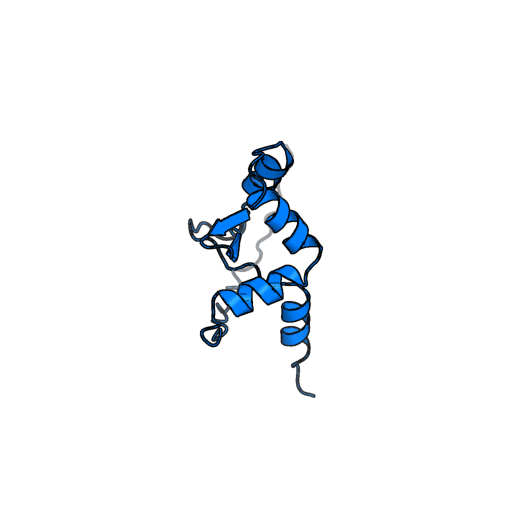654 C CA . GLU A 1 80 ? 3.832 -16.829 -10.335 1.00 65.62 80 GLU A CA 1
ATOM 655 C C . GLU A 1 80 ? 2.420 -16.479 -10.852 1.00 65.62 80 GLU A C 1
ATOM 657 O O . GLU A 1 80 ? 1.982 -16.933 -11.906 1.00 65.62 80 GLU A O 1
ATOM 662 N N . THR A 1 81 ? 1.662 -15.699 -10.084 1.00 69.38 81 THR A N 1
ATOM 663 C CA . THR A 1 81 ? 0.311 -15.260 -10.425 1.00 69.38 81 THR A CA 1
ATOM 664 C C . THR A 1 81 ? 0.330 -13.768 -10.708 1.00 69.38 81 THR A C 1
ATOM 666 O O . THR A 1 81 ? 0.826 -12.989 -9.895 1.00 69.38 81 THR A O 1
ATOM 669 N N . GLU A 1 82 ? -0.284 -13.347 -11.811 1.00 75.19 82 GLU A N 1
ATOM 670 C CA . GLU A 1 82 ? -0.455 -11.928 -12.165 1.00 75.19 82 GLU A CA 1
ATOM 671 C C . GLU A 1 82 ? -1.545 -11.228 -11.326 1.00 75.19 82 GLU A C 1
ATOM 673 O O . GLU A 1 82 ? -2.047 -10.169 -11.697 1.00 75.19 82 GLU A O 1
ATOM 678 N N . GLU A 1 83 ? -1.938 -11.814 -10.194 1.00 85.19 83 GLU A N 1
ATOM 679 C CA . GLU A 1 83 ? -3.008 -11.315 -9.336 1.00 85.19 83 GLU A CA 1
ATOM 680 C C . GLU A 1 83 ? -2.437 -10.577 -8.121 1.00 85.19 83 GLU A C 1
ATOM 682 O O . GLU A 1 83 ? -1.588 -11.086 -7.383 1.00 85.19 83 GLU A O 1
ATOM 687 N N . ALA A 1 84 ? -2.912 -9.350 -7.905 1.00 89.12 84 ALA A N 1
ATOM 688 C CA . ALA A 1 84 ? -2.538 -8.550 -6.748 1.00 89.12 84 ALA A CA 1
ATOM 689 C C . ALA A 1 84 ? -3.375 -8.955 -5.526 1.00 89.12 84 ALA A C 1
ATOM 691 O O . ALA A 1 84 ? -4.595 -9.096 -5.607 1.00 89.12 84 ALA A O 1
ATOM 692 N N . GLN A 1 85 ? -2.726 -9.098 -4.374 1.00 90.12 85 GLN A N 1
ATOM 693 C CA . GLN A 1 85 ? -3.372 -9.468 -3.118 1.00 90.12 85 GLN A CA 1
ATOM 694 C C . GLN A 1 85 ? -3.617 -8.244 -2.244 1.00 90.12 85 GLN A C 1
ATOM 696 O O . GLN A 1 85 ? -2.871 -7.264 -2.289 1.00 90.12 85 GLN A O 1
ATOM 701 N N . LEU A 1 86 ? -4.673 -8.292 -1.435 1.00 90.19 86 LEU A N 1
ATOM 702 C CA . LEU A 1 86 ? -4.988 -7.216 -0.505 1.00 90.19 86 LEU A CA 1
ATOM 703 C C . LEU A 1 86 ? -3.888 -7.084 0.554 1.00 90.19 86 LEU A C 1
ATOM 705 O O . LEU A 1 86 ? -3.512 -8.065 1.196 1.00 90.19 86 LEU A O 1
ATOM 709 N N . VAL A 1 87 ? -3.408 -5.860 0.785 1.00 89.81 87 VAL A N 1
ATOM 710 C CA . VAL A 1 87 ? -2.434 -5.612 1.852 1.00 89.81 87 VAL A CA 1
ATOM 711 C C . VAL A 1 87 ? -3.159 -5.504 3.191 1.00 89.81 87 VAL A C 1
ATOM 713 O O . VAL A 1 87 ? -3.842 -4.514 3.458 1.00 89.81 87 VAL A O 1
ATOM 716 N N . VAL A 1 88 ? -2.998 -6.525 4.032 1.00 85.56 88 VAL A N 1
ATOM 717 C CA . VAL A 1 88 ? -3.537 -6.556 5.398 1.00 85.56 88 VAL A CA 1
ATOM 718 C C . VAL A 1 88 ? -2.617 -5.748 6.333 1.00 85.56 88 VAL A C 1
ATOM 720 O O . VAL A 1 88 ? -1.420 -6.054 6.400 1.00 85.56 88 VAL A O 1
ATOM 723 N N . PRO A 1 89 ? -3.128 -4.723 7.044 1.00 86.69 89 PRO A N 1
ATOM 724 C CA . PRO A 1 89 ? -2.341 -3.927 7.988 1.00 86.69 89 PRO A CA 1
ATOM 725 C C . PRO A 1 89 ? -1.804 -4.777 9.142 1.00 86.69 89 PRO A C 1
ATOM 727 O O . PRO A 1 89 ? -2.399 -5.786 9.532 1.00 86.69 89 PRO A O 1
ATOM 730 N N . PHE A 1 90 ? -0.664 -4.373 9.708 1.00 80.19 90 PHE A N 1
ATOM 731 C CA . PHE A 1 90 ? 0.034 -5.145 10.738 1.00 80.19 90 PHE A CA 1
ATOM 732 C C . PHE A 1 90 ? -0.856 -5.525 11.934 1.00 80.19 90 PHE A C 1
ATOM 734 O O . PHE A 1 90 ? -0.850 -6.671 12.375 1.00 80.19 90 PHE A O 1
ATOM 741 N N . GLN A 1 91 ? -1.688 -4.596 12.391 1.00 76.06 91 GLN A N 1
ATOM 742 C CA . GLN A 1 91 ? -2.576 -4.752 13.541 1.00 76.06 91 GLN A CA 1
ATOM 743 C C . GLN A 1 91 ? -3.617 -5.864 13.345 1.00 76.06 91 GLN A C 1
ATOM 745 O O . GLN A 1 91 ? -4.049 -6.494 14.310 1.00 76.06 91 GLN A O 1
ATOM 750 N N . GLU A 1 92 ? -4.030 -6.119 12.102 1.00 75.75 92 GLU A N 1
ATOM 751 C CA . GLU A 1 92 ? -4.951 -7.212 11.788 1.00 75.75 92 GLU A CA 1
ATOM 752 C C . GLU A 1 92 ? -4.235 -8.556 11.757 1.00 75.75 92 GLU A C 1
ATOM 754 O O . GLU A 1 92 ? -4.743 -9.522 12.325 1.00 75.75 92 GLU A O 1
ATOM 759 N N . ARG A 1 93 ? -3.014 -8.589 11.208 1.00 74.69 93 ARG A N 1
ATOM 760 C CA . ARG A 1 93 ? -2.167 -9.791 11.228 1.00 74.69 93 ARG A CA 1
ATOM 761 C C . ARG A 1 93 ? -1.854 -10.247 12.657 1.00 74.69 93 ARG A C 1
ATOM 763 O O . ARG A 1 93 ? -1.836 -11.446 12.941 1.00 74.69 93 ARG A O 1
ATOM 770 N N . GLU A 1 94 ? -1.655 -9.310 13.584 1.00 69.75 94 GLU A N 1
ATOM 771 C CA . GLU A 1 94 ? -1.486 -9.641 15.007 1.00 69.75 94 GLU A CA 1
ATOM 772 C C . GLU A 1 94 ? -2.780 -10.168 15.639 1.00 69.75 94 GLU A C 1
ATOM 774 O O . GLU A 1 94 ? -2.763 -11.105 16.432 1.00 69.75 94 GLU A O 1
ATOM 779 N N . ARG A 1 95 ? -3.938 -9.619 15.269 1.00 64.56 95 ARG A N 1
ATOM 780 C CA . ARG A 1 95 ? -5.221 -10.056 15.832 1.00 64.56 95 ARG A CA 1
ATOM 781 C C . ARG A 1 95 ? -5.594 -11.484 15.420 1.00 64.56 95 ARG A C 1
ATOM 783 O O . ARG A 1 95 ? -6.185 -12.209 16.219 1.00 64.56 95 ARG A O 1
ATOM 790 N N . GLU A 1 96 ? -5.240 -11.888 14.205 1.00 56.53 96 GLU A N 1
ATOM 791 C CA . GLU A 1 96 ? -5.477 -13.242 13.687 1.00 56.53 96 GLU A CA 1
ATOM 792 C C . GLU A 1 96 ? -4.554 -14.285 14.339 1.00 56.53 96 GLU A C 1
ATOM 794 O O . GLU A 1 96 ? -4.982 -15.406 14.607 1.00 56.53 96 GLU A O 1
ATOM 799 N N . SER A 1 97 ? -3.324 -13.904 14.696 1.00 52.69 97 SER A N 1
ATOM 800 C CA . SER A 1 97 ? -2.363 -14.790 15.372 1.00 52.69 97 SER A CA 1
ATOM 801 C C . SER A 1 97 ? -2.628 -14.975 16.875 1.00 52.69 97 SER A C 1
ATOM 803 O O . SER A 1 97 ? -2.173 -15.955 17.464 1.00 52.69 97 SER A O 1
ATOM 805 N N . VAL A 1 98 ? -3.427 -14.102 17.500 1.00 50.00 98 VAL A N 1
ATOM 806 C CA . VAL A 1 98 ? -3.786 -14.183 18.933 1.00 50.00 98 VAL A CA 1
ATOM 807 C C . VAL A 1 98 ? -4.935 -15.171 19.219 1.00 50.00 98 VAL A C 1
ATOM 809 O O . VAL A 1 98 ? -5.194 -15.492 20.376 1.00 50.00 98 VAL A O 1
ATOM 812 N N . THR A 1 99 ? -5.581 -15.754 18.201 1.00 43.84 99 THR A N 1
ATOM 813 C CA . THR A 1 99 ? -6.598 -16.813 18.402 1.00 43.84 99 THR A CA 1
ATOM 814 C C . THR A 1 99 ? -5.991 -18.215 18.273 1.00 43.84 99 THR A C 1
ATOM 816 O O . THR A 1 99 ? -6.507 -19.068 17.562 1.00 43.84 99 THR A O 1
ATOM 819 N N . THR A 1 100 ? -4.892 -18.487 18.978 1.00 45.91 100 THR A N 1
ATOM 820 C CA . THR A 1 100 ? -4.607 -19.866 19.406 1.00 45.91 100 THR A CA 1
ATOM 821 C C . THR A 1 100 ? -5.234 -20.020 20.786 1.00 45.91 100 THR A C 1
ATOM 823 O O . THR A 1 100 ? -4.705 -19.539 21.785 1.00 45.91 100 THR A O 1
ATOM 826 N N . VAL A 1 101 ? -6.442 -20.584 20.803 1.00 44.25 101 VAL A N 1
ATOM 827 C CA . VAL A 1 101 ? -7.165 -20.980 22.022 1.00 44.25 101 VAL A CA 1
ATOM 828 C C . VAL A 1 101 ? -6.360 -22.035 22.813 1.00 44.25 101 VAL A C 1
ATOM 830 O O . VAL A 1 101 ? -5.579 -22.759 22.196 1.00 44.25 101 VAL A O 1
ATOM 833 N N . PRO A 1 102 ? -6.513 -22.068 24.155 1.00 52.38 102 PRO A N 1
ATOM 834 C CA . PRO A 1 102 ? -5.579 -22.667 25.123 1.00 52.38 102 PRO A CA 1
ATOM 835 C C . PRO A 1 102 ? -5.436 -24.192 25.077 1.00 52.38 102 PRO A C 1
ATOM 837 O O . PRO A 1 102 ? -6.383 -24.875 24.626 1.00 52.38 102 PRO A O 1
#

Foldseek 3Di:
DDDDDPPPPDPPPPPPPPPPPPPVPDPPVRQLVQLCVAPVSVVLLVCVPDPDCDPSVVVCVVQAWDDDPSFIWGDDPPDPDPDTHGDGGPVVVVVVVVPPDD

Organism: Araneus ventricosus (NCBI:txid182803)

Secondary structure (DSSP, 8-state):
--PPP----------------------HHHHHHHHTTSHHHHHHHHHHHSS---HHHHHHHHTTEEEETTEEEEE-TTS---PEEE---HHHHHHHHT----